Protein AF-A0A7G1H3N8-F1 (afdb_monomer_lite)

Structure (mmCIF, N/CA/C/O backbone):
data_AF-A0A7G1H3N8-F1
#
_entry.id   AF-A0A7G1H3N8-F1
#
loop_
_atom_site.group_PDB
_atom_site.id
_atom_site.type_symbol
_atom_site.label_atom_id
_atom_site.label_alt_id
_atom_site.label_comp_id
_atom_site.label_asym_id
_atom_site.label_entity_id
_atom_site.label_seq_id
_atom_site.pdbx_PDB_ins_code
_atom_site.Cartn_x
_atom_site.Cartn_y
_atom_site.Cartn_z
_atom_site.occupancy
_atom_site.B_iso_or_equiv
_atom_site.auth_seq_id
_atom_site.auth_comp_id
_atom_site.auth_asym_id
_atom_site.auth_atom_id
_atom_site.pdbx_PDB_model_num
ATOM 1 N N . MET A 1 1 ? -15.561 3.146 7.393 1.00 71.94 1 MET A N 1
ATOM 2 C CA . MET A 1 1 ? -14.997 3.801 6.196 1.00 71.94 1 MET A CA 1
ATOM 3 C C . MET A 1 1 ? -15.307 2.923 5.003 1.00 71.94 1 MET A C 1
ATOM 5 O O . MET A 1 1 ? -15.357 1.709 5.182 1.00 71.94 1 MET A O 1
ATOM 9 N N . GLU A 1 2 ? -15.578 3.486 3.831 1.00 89.31 2 GLU A N 1
ATOM 10 C CA . GLU A 1 2 ? -15.893 2.650 2.669 1.00 89.31 2 GLU A CA 1
ATOM 11 C C . GLU A 1 2 ? -14.617 1.996 2.120 1.00 89.31 2 GLU A C 1
ATOM 13 O O . GLU A 1 2 ? -13.567 2.634 2.031 1.00 89.31 2 GLU A O 1
ATOM 18 N N . LYS A 1 3 ? -14.680 0.709 1.743 1.00 92.00 3 LYS A N 1
ATOM 19 C CA . LYS A 1 3 ? -13.504 -0.041 1.250 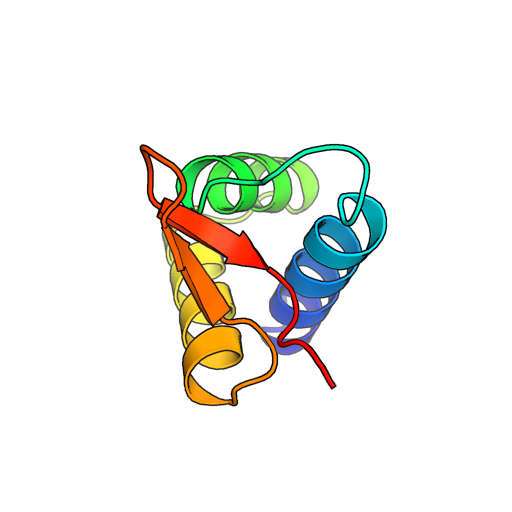1.00 92.00 3 LYS A CA 1
ATOM 20 C C . LYS A 1 3 ? -12.866 0.633 0.027 1.00 92.00 3 LYS A C 1
ATOM 22 O O . LYS A 1 3 ? -11.645 0.632 -0.108 1.00 92.00 3 LYS A O 1
ATOM 27 N N . GLU A 1 4 ? -13.672 1.265 -0.821 1.00 96.19 4 GLU A N 1
ATOM 28 C CA . GLU A 1 4 ? -13.199 2.025 -1.984 1.00 96.19 4 GLU A CA 1
ATOM 29 C C . GLU A 1 4 ? -12.380 3.270 -1.598 1.00 96.19 4 GLU A C 1
ATOM 31 O O . GLU A 1 4 ? -11.402 3.597 -2.274 1.00 96.19 4 GLU A O 1
ATOM 36 N N . GLU A 1 5 ? -12.679 3.924 -0.471 1.00 96.56 5 GLU A N 1
ATOM 37 C CA . GLU A 1 5 ? -11.857 5.029 0.044 1.00 96.56 5 GLU A CA 1
ATOM 38 C C . GLU A 1 5 ? -10.480 4.529 0.499 1.00 96.56 5 GLU A C 1
ATOM 40 O O . GLU A 1 5 ? -9.461 5.168 0.216 1.00 96.56 5 GLU A O 1
ATOM 45 N N . VAL A 1 6 ? -10.430 3.348 1.134 1.00 98.25 6 VAL A N 1
ATOM 46 C CA . VAL A 1 6 ? -9.171 2.683 1.514 1.00 98.25 6 VAL A CA 1
ATOM 47 C C . VAL A 1 6 ? -8.347 2.375 0.262 1.00 98.25 6 VAL A C 1
ATOM 49 O O . VAL A 1 6 ? -7.170 2.733 0.196 1.00 98.25 6 VAL A O 1
ATOM 52 N N . LYS A 1 7 ? -8.964 1.757 -0.757 1.00 98.69 7 LYS A N 1
ATOM 53 C CA . LYS A 1 7 ? -8.311 1.432 -2.035 1.00 98.69 7 LYS A CA 1
ATOM 54 C C . LYS A 1 7 ? -7.742 2.677 -2.706 1.00 98.69 7 LYS A C 1
ATOM 56 O O . LYS A 1 7 ? -6.577 2.687 -3.102 1.00 98.69 7 LYS A O 1
ATOM 61 N N . LYS A 1 8 ? -8.532 3.751 -2.783 1.00 98.44 8 LYS A N 1
ATOM 62 C CA . LYS A 1 8 ? -8.088 5.032 -3.340 1.00 98.44 8 LYS A CA 1
ATOM 63 C C . LYS A 1 8 ? -6.866 5.567 -2.596 1.00 98.44 8 LYS A C 1
ATOM 65 O O . LYS A 1 8 ? -5.890 5.955 -3.233 1.00 98.44 8 LYS A O 1
ATOM 70 N N . LYS A 1 9 ? -6.874 5.538 -1.260 1.00 98.50 9 LYS A N 1
ATOM 71 C CA . LYS A 1 9 ? -5.741 6.003 -0.446 1.00 98.50 9 LYS A CA 1
ATOM 72 C C . LYS A 1 9 ? -4.489 5.148 -0.612 1.00 98.50 9 LYS A C 1
ATOM 74 O O . LYS A 1 9 ? -3.394 5.702 -0.705 1.00 98.50 9 LYS A O 1
ATOM 79 N N . ILE A 1 10 ? -4.640 3.827 -0.706 1.00 98.75 10 ILE A N 1
ATOM 80 C CA . ILE A 1 10 ? -3.534 2.915 -1.022 1.00 98.75 10 ILE A CA 1
ATOM 81 C C . ILE A 1 10 ? -2.932 3.268 -2.387 1.00 98.75 10 ILE A C 1
ATOM 83 O O . ILE A 1 10 ? -1.719 3.450 -2.486 1.00 98.75 10 ILE A O 1
ATOM 87 N N . TYR A 1 11 ? -3.765 3.400 -3.421 1.00 98.62 11 TYR A N 1
ATOM 88 C CA . TYR A 1 11 ? -3.300 3.710 -4.772 1.00 98.62 11 TYR A CA 1
ATOM 89 C C . TYR A 1 11 ? -2.582 5.066 -4.827 1.00 98.62 11 TYR A C 1
ATOM 91 O O . TYR A 1 11 ? -1.459 5.137 -5.319 1.00 98.62 11 TYR A O 1
ATOM 99 N N . GLU A 1 12 ? -3.163 6.121 -4.239 1.00 98.62 12 GLU A N 1
ATOM 100 C CA . GLU A 1 12 ? -2.541 7.453 -4.145 1.00 98.62 12 GLU A CA 1
ATOM 101 C C . GLU A 1 12 ? -1.162 7.406 -3.463 1.00 98.62 12 GLU A C 1
ATOM 103 O O . GLU A 1 12 ? -0.235 8.111 -3.87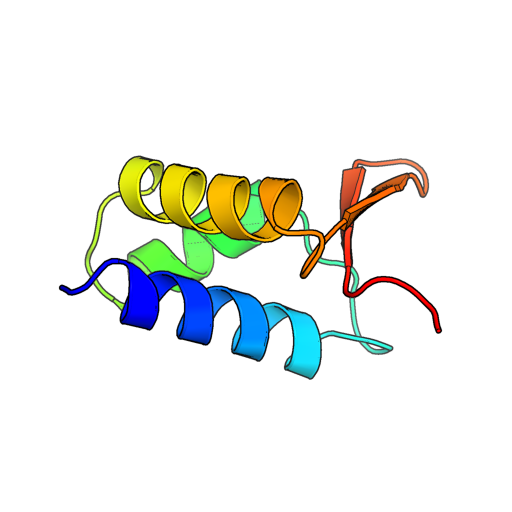0 1.00 98.62 12 GLU A O 1
ATOM 108 N N . LEU A 1 13 ? -1.004 6.594 -2.410 1.00 98.56 13 LEU A N 1
ATOM 109 C CA . LEU A 1 13 ? 0.271 6.433 -1.709 1.00 98.56 13 LEU A CA 1
ATOM 110 C C . LEU A 1 13 ? 1.328 5.754 -2.594 1.00 98.56 13 LEU A C 1
ATOM 112 O O . LEU A 1 13 ? 2.484 6.197 -2.616 1.00 98.56 13 LEU A O 1
ATOM 116 N N . VAL A 1 14 ? 0.945 4.689 -3.308 1.00 98.31 14 VAL A N 1
ATOM 117 C CA . VAL A 1 14 ? 1.845 3.982 -4.229 1.00 98.31 14 VAL A CA 1
ATOM 118 C C . VAL A 1 14 ? 2.234 4.900 -5.383 1.00 98.31 14 VAL A C 1
ATOM 120 O O . VAL A 1 14 ? 3.425 5.095 -5.614 1.00 98.31 14 VAL A O 1
ATOM 123 N N . GLU A 1 15 ? 1.263 5.554 -6.023 1.00 98.19 15 GLU A N 1
ATOM 124 C CA . GLU A 1 15 ? 1.477 6.496 -7.125 1.00 98.19 15 GLU A 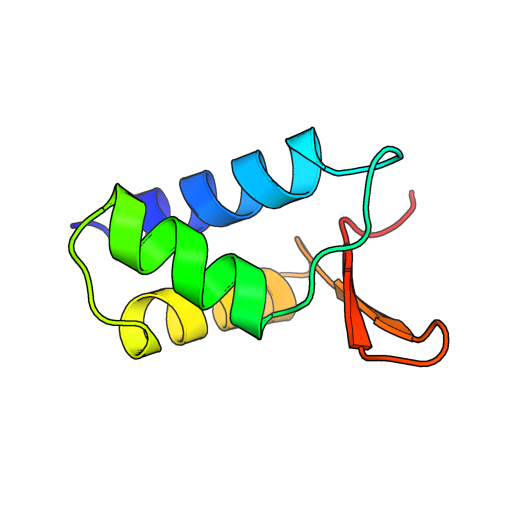CA 1
ATOM 125 C C . GLU A 1 15 ? 2.456 7.615 -6.747 1.00 98.19 15 GLU A C 1
ATOM 127 O O . GLU A 1 15 ? 3.447 7.841 -7.441 1.00 98.19 15 GLU A O 1
ATOM 132 N N . LYS A 1 16 ? 2.259 8.262 -5.590 1.00 97.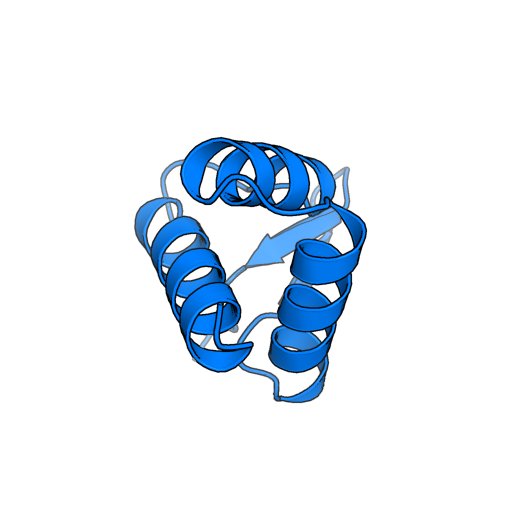94 16 LYS A N 1
ATOM 133 C CA . LYS A 1 16 ? 3.157 9.322 -5.092 1.00 97.94 16 LYS A CA 1
ATOM 134 C C . LYS A 1 16 ? 4.581 8.842 -4.804 1.00 97.94 16 LYS A C 1
ATOM 136 O O . LYS A 1 16 ? 5.499 9.670 -4.747 1.00 97.94 16 LYS A O 1
ATOM 141 N N . SER A 1 17 ? 4.755 7.541 -4.570 1.00 96.81 17 SER A N 1
ATOM 142 C CA . SER A 1 17 ? 6.040 6.916 -4.248 1.00 96.81 17 SER A CA 1
ATOM 143 C C . SER A 1 17 ? 6.781 6.397 -5.483 1.00 96.81 17 SER A C 1
ATOM 145 O O . SER A 1 17 ? 8.005 6.241 -5.416 1.00 96.81 17 SER A O 1
ATOM 147 N N . MET A 1 18 ? 6.083 6.193 -6.609 1.00 95.38 18 MET A N 1
ATOM 148 C CA . MET A 1 18 ? 6.681 5.745 -7.871 1.00 95.38 18 MET A CA 1
ATOM 149 C C . MET A 1 18 ? 7.865 6.637 -8.270 1.00 95.38 18 MET A C 1
ATOM 151 O O . MET A 1 18 ? 7.800 7.865 -8.207 1.00 95.38 18 MET A O 1
ATOM 155 N N . GLY A 1 19 ? 8.986 6.010 -8.635 1.00 93.06 19 GLY A N 1
ATOM 156 C CA . GLY A 1 19 ? 10.228 6.699 -9.013 1.00 93.06 19 GLY A CA 1
ATOM 157 C C . GLY A 1 19 ? 11.014 7.343 -7.861 1.00 93.06 19 GLY A C 1
ATOM 158 O O . GLY A 1 19 ? 12.122 7.817 -8.089 1.00 93.06 19 GLY A O 1
ATOM 159 N N . LYS A 1 20 ? 10.488 7.347 -6.627 1.00 95.19 20 LYS A N 1
ATOM 160 C CA . LYS A 1 20 ? 11.161 7.920 -5.444 1.00 95.19 20 LYS A CA 1
ATOM 161 C C . LYS A 1 20 ? 11.595 6.852 -4.449 1.00 95.19 20 LYS A C 1
ATOM 163 O O . LYS A 1 20 ? 12.723 6.873 -3.968 1.00 95.19 20 LYS A O 1
ATOM 168 N N . LYS A 1 21 ? 10.689 5.930 -4.115 1.00 94.62 21 LYS A N 1
ATOM 169 C CA . LYS A 1 21 ? 10.945 4.808 -3.205 1.00 94.62 21 LYS A CA 1
ATOM 170 C C . LYS A 1 21 ? 10.022 3.641 -3.527 1.00 94.62 21 LYS A C 1
ATOM 172 O O . LYS A 1 21 ? 8.850 3.841 -3.833 1.00 94.62 21 LYS A O 1
ATOM 177 N N . LYS A 1 22 ? 10.528 2.417 -3.388 1.00 94.81 22 LYS A N 1
ATOM 178 C CA . LYS A 1 22 ? 9.694 1.215 -3.461 1.00 94.81 22 LYS A CA 1
ATOM 179 C C . LYS A 1 22 ? 9.035 0.970 -2.104 1.00 94.81 22 LYS A C 1
ATOM 181 O O . LYS A 1 22 ? 9.702 1.051 -1.073 1.00 94.81 22 LYS A O 1
ATOM 186 N N . LEU A 1 23 ? 7.735 0.689 -2.097 1.00 98.06 23 LEU A N 1
ATOM 187 C CA . LEU A 1 23 ? 6.970 0.436 -0.875 1.00 98.06 23 LEU A CA 1
ATOM 188 C C . LEU A 1 23 ? 6.754 -1.060 -0.672 1.00 98.06 23 LEU A C 1
ATOM 190 O O . LEU A 1 23 ? 6.317 -1.751 -1.591 1.00 98.06 23 LEU A O 1
ATOM 194 N N . LYS A 1 24 ? 7.012 -1.568 0.537 1.00 98.38 24 LYS A N 1
ATOM 195 C CA . LYS A 1 24 ? 6.576 -2.919 0.909 1.00 98.38 24 LYS A CA 1
ATOM 196 C C . LYS A 1 24 ? 5.099 -2.894 1.290 1.00 98.38 24 LYS A C 1
ATOM 198 O O . LYS A 1 24 ? 4.592 -1.897 1.804 1.00 98.38 24 LYS A O 1
ATOM 203 N N . SER A 1 25 ? 4.425 -4.033 1.140 1.00 98.44 25 SER A N 1
ATOM 204 C CA . SER A 1 25 ? 3.028 -4.189 1.576 1.00 98.44 25 SER A CA 1
ATOM 205 C C . SER A 1 25 ? 2.833 -3.828 3.056 1.00 98.44 25 SER A C 1
ATOM 207 O O . SER A 1 25 ? 1.869 -3.152 3.404 1.00 98.44 25 SER A O 1
ATOM 209 N N . SER A 1 26 ? 3.785 -4.191 3.921 1.00 98.25 26 SER A N 1
ATOM 210 C CA . SER A 1 26 ? 3.750 -3.870 5.353 1.00 98.25 26 SER A CA 1
ATOM 211 C C . SER A 1 26 ? 3.834 -2.371 5.653 1.00 98.25 26 SER A C 1
ATOM 213 O O . SER A 1 26 ? 3.259 -1.914 6.643 1.00 98.25 26 SER A O 1
ATOM 215 N N . ASP A 1 27 ? 4.547 -1.611 4.817 1.00 98.44 27 ASP A N 1
ATOM 216 C CA . ASP A 1 27 ? 4.691 -0.161 4.975 1.00 98.44 27 ASP A CA 1
ATOM 217 C C . ASP A 1 27 ? 3.391 0.537 4.579 1.00 98.44 27 ASP A C 1
ATOM 219 O O . ASP A 1 27 ? 2.898 1.374 5.328 1.00 98.44 27 ASP A O 1
ATOM 223 N N . ILE A 1 28 ? 2.777 0.109 3.469 1.00 98.75 28 ILE A N 1
ATOM 224 C CA . ILE A 1 28 ? 1.448 0.572 3.038 1.00 98.75 28 ILE A CA 1
ATOM 225 C C . ILE A 1 28 ? 0.416 0.296 4.135 1.00 98.75 28 ILE A C 1
ATOM 227 O O . ILE A 1 28 ? -0.280 1.212 4.567 1.00 98.75 28 ILE A O 1
ATOM 231 N N . GLN A 1 29 ? 0.371 -0.941 4.644 1.00 98.69 29 GLN A N 1
ATOM 232 C CA . GLN A 1 29 ? -0.513 -1.324 5.747 1.00 98.69 29 GLN A CA 1
ATOM 233 C C . GLN A 1 29 ? -0.307 -0.438 6.977 1.00 98.69 29 GLN A C 1
ATOM 235 O O . GLN A 1 29 ? -1.280 -0.009 7.584 1.00 98.69 29 GLN A O 1
ATOM 240 N N . LYS A 1 30 ? 0.947 -0.140 7.349 1.00 98.75 30 LYS A N 1
ATOM 241 C CA . LYS A 1 30 ? 1.260 0.744 8.483 1.00 98.75 30 LYS A CA 1
ATOM 242 C C . LYS A 1 30 ? 0.739 2.162 8.268 1.00 98.75 30 LYS A C 1
ATOM 244 O O . LYS A 1 30 ? 0.082 2.700 9.154 1.00 98.75 30 LYS A O 1
ATOM 249 N N . THR A 1 31 ? 1.085 2.760 7.131 1.00 98.56 31 THR A N 1
ATOM 250 C CA . THR A 1 31 ? 0.798 4.163 6.831 1.00 98.56 31 THR A CA 1
ATOM 251 C C . THR A 1 31 ? -0.701 4.389 6.739 1.00 98.56 31 THR A C 1
ATOM 253 O O . THR A 1 31 ? -1.231 5.179 7.503 1.00 98.56 31 THR A O 1
ATOM 256 N N . ILE A 1 32 ? -1.407 3.621 5.907 1.00 98.56 32 ILE A N 1
ATOM 257 C CA . ILE A 1 32 ? -2.846 3.819 5.693 1.00 98.56 32 ILE A CA 1
ATOM 258 C C . ILE A 1 32 ? -3.659 3.517 6.961 1.00 98.56 32 ILE A C 1
ATOM 260 O O . ILE A 1 32 ? -4.599 4.243 7.267 1.00 98.56 32 ILE A O 1
ATOM 264 N N . SER A 1 33 ? -3.274 2.493 7.735 1.00 98.50 33 SER A N 1
ATOM 265 C CA . SER A 1 33 ? -3.915 2.182 9.023 1.00 98.50 33 SER A CA 1
ATOM 266 C C . SER A 1 33 ? -3.780 3.341 10.014 1.00 98.50 33 SER A C 1
ATOM 268 O O . SER A 1 33 ? -4.747 3.690 10.683 1.00 98.50 33 SER A O 1
ATOM 270 N N . THR A 1 34 ? -2.603 3.972 10.063 1.00 98.50 34 THR A N 1
ATOM 271 C CA . THR A 1 34 ? -2.337 5.123 10.940 1.00 98.50 34 THR A CA 1
ATOM 272 C C . THR A 1 34 ? -3.086 6.367 10.462 1.00 98.50 34 THR A C 1
ATOM 274 O O . THR A 1 34 ? -3.719 7.040 11.269 1.00 98.50 34 THR A O 1
ATOM 277 N N . ASP A 1 35 ? -3.046 6.648 9.158 1.00 97.50 35 ASP A N 1
ATOM 278 C CA . ASP A 1 35 ? -3.646 7.840 8.553 1.00 97.50 35 ASP A CA 1
ATOM 279 C C . ASP A 1 35 ? -5.178 7.845 8.664 1.00 97.50 35 ASP A C 1
ATOM 281 O O . ASP A 1 35 ? -5.783 8.906 8.794 1.00 97.50 35 ASP A O 1
ATOM 285 N N . LEU A 1 36 ? -5.807 6.667 8.599 1.00 96.81 36 LEU A N 1
ATOM 286 C CA . LEU A 1 36 ? -7.266 6.526 8.564 1.00 96.81 36 LEU A CA 1
ATOM 287 C C . LEU A 1 36 ? -7.867 5.969 9.864 1.00 96.81 36 LEU A C 1
ATOM 289 O O . LEU A 1 36 ? -9.086 5.890 9.982 1.00 96.81 36 LEU A O 1
ATOM 293 N N . GLY A 1 37 ? -7.037 5.582 10.838 1.00 97.38 37 GLY A N 1
ATOM 294 C CA . GLY A 1 37 ? -7.497 5.038 12.119 1.00 97.38 37 GLY A CA 1
ATOM 295 C C . GLY A 1 37 ? -8.202 3.680 12.008 1.00 97.38 37 GLY A C 1
ATOM 296 O O . GLY A 1 37 ? -9.100 3.397 12.798 1.00 97.38 37 GLY A O 1
ATOM 297 N N . ILE A 1 38 ? -7.815 2.851 11.033 1.00 97.69 38 ILE A N 1
ATOM 298 C CA . ILE A 1 38 ? -8.405 1.524 10.771 1.00 97.69 38 ILE A CA 1
ATOM 299 C C . ILE A 1 38 ? -7.417 0.392 11.048 1.00 97.69 38 ILE A C 1
ATOM 301 O O . ILE A 1 38 ? -6.213 0.623 11.182 1.00 97.69 38 ILE A O 1
ATOM 305 N N . SER A 1 39 ? -7.897 -0.851 11.107 1.00 98.19 39 SER A N 1
ATOM 306 C CA . SER A 1 39 ? -7.023 -2.011 11.301 1.00 98.19 39 SER A CA 1
ATOM 307 C C . SER A 1 39 ? -6.109 -2.263 10.091 1.00 98.19 39 SER A C 1
ATOM 309 O O . SER A 1 39 ? -6.423 -1.934 8.946 1.00 98.19 39 SER A O 1
ATOM 311 N N . ARG A 1 40 ? -4.949 -2.886 10.327 1.00 98.31 40 ARG A N 1
ATOM 312 C CA . ARG A 1 40 ? -4.049 -3.305 9.238 1.00 98.31 40 ARG A CA 1
ATOM 313 C C . ARG A 1 40 ? -4.657 -4.386 8.348 1.00 98.31 40 ARG A C 1
ATOM 315 O O . ARG A 1 40 ? -4.306 -4.436 7.171 1.00 98.31 40 ARG A O 1
ATOM 322 N N . ASP A 1 41 ? -5.543 -5.215 8.894 1.00 98.06 41 ASP A N 1
ATOM 323 C CA . ASP A 1 41 ? -6.226 -6.262 8.136 1.00 98.06 41 ASP A CA 1
ATOM 324 C C . ASP A 1 41 ? -7.207 -5.657 7.124 1.00 98.06 41 ASP A C 1
ATOM 326 O O . ASP A 1 41 ? -7.174 -6.038 5.958 1.00 98.06 41 ASP A O 1
ATOM 330 N N . GLU A 1 42 ? -7.950 -4.606 7.493 1.00 98.19 42 GLU A N 1
ATOM 331 C CA . GLU A 1 42 ? -8.785 -3.855 6.540 1.00 98.19 42 GLU A CA 1
ATOM 332 C C . GLU A 1 42 ? -7.962 -3.255 5.388 1.00 98.19 42 GLU A C 1
ATOM 334 O O . GLU A 1 42 ? -8.357 -3.329 4.221 1.00 98.19 42 GLU A O 1
ATOM 339 N N . VAL A 1 43 ? -6.781 -2.695 5.686 1.00 98.69 43 VAL A N 1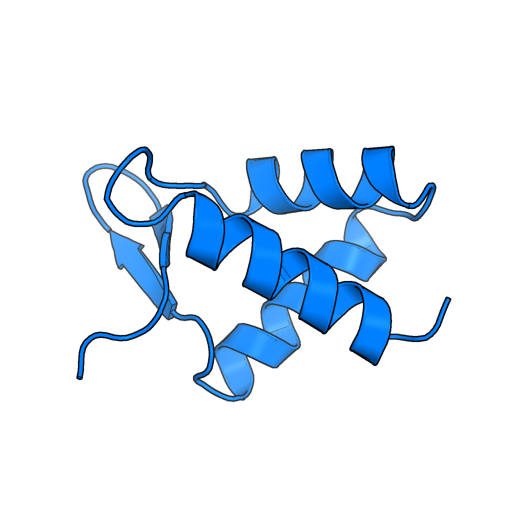
ATOM 340 C CA . VAL A 1 43 ? -5.871 -2.180 4.646 1.00 98.69 43 VAL A CA 1
ATOM 341 C C . VAL A 1 43 ? -5.336 -3.310 3.773 1.00 98.69 43 VAL A C 1
ATOM 343 O O . VAL A 1 43 ? -5.214 -3.150 2.560 1.00 98.69 43 VAL A O 1
ATOM 346 N N . LYS A 1 44 ? -4.990 -4.451 4.374 1.00 98.50 44 LYS A N 1
ATOM 347 C CA . LYS A 1 44 ? -4.475 -5.620 3.661 1.00 98.50 44 LYS A CA 1
ATOM 348 C C . LYS A 1 44 ? -5.519 -6.183 2.699 1.00 98.50 44 LYS A C 1
ATOM 350 O O . LYS A 1 44 ? -5.161 -6.490 1.565 1.00 98.50 44 LYS A O 1
ATOM 355 N N . ASP A 1 45 ? -6.778 -6.260 3.114 1.00 98.44 45 ASP A N 1
ATOM 356 C CA . ASP A 1 45 ? -7.874 -6.732 2.269 1.00 98.44 45 ASP A CA 1
ATOM 357 C C . ASP A 1 45 ? -8.148 -5.766 1.112 1.00 98.44 45 ASP A C 1
ATOM 359 O O . ASP A 1 45 ? -8.310 -6.195 -0.026 1.00 98.44 45 ASP A O 1
ATOM 363 N N . ALA A 1 46 ? -8.132 -4.453 1.361 1.00 98.62 46 ALA A N 1
ATOM 364 C CA . ALA A 1 46 ? -8.248 -3.455 0.295 1.00 98.62 46 ALA A CA 1
ATOM 365 C C . ALA A 1 46 ? -7.047 -3.472 -0.668 1.00 98.62 46 ALA A C 1
ATOM 367 O O . ALA A 1 46 ? -7.219 -3.322 -1.877 1.00 98.62 46 ALA A O 1
ATOM 368 N N . LEU A 1 47 ? -5.828 -3.679 -0.159 1.00 98.75 47 LEU A N 1
ATOM 369 C CA . LEU A 1 47 ? -4.637 -3.833 -0.992 1.00 98.75 47 LEU A CA 1
ATOM 370 C C . LEU A 1 47 ? -4.734 -5.092 -1.856 1.00 98.75 47 LEU A C 1
ATOM 372 O O . LEU A 1 47 ? -4.391 -5.033 -3.031 1.00 98.75 47 LEU A O 1
ATOM 376 N N . LYS A 1 48 ? -5.199 -6.211 -1.290 1.00 98.56 48 LYS A N 1
ATOM 377 C CA . LYS A 1 48 ? -5.376 -7.462 -2.029 1.00 98.56 48 LYS A CA 1
ATOM 378 C C . LYS A 1 48 ? -6.349 -7.281 -3.190 1.00 98.56 48 LYS A C 1
ATOM 380 O O . LYS A 1 48 ? -6.000 -7.651 -4.302 1.00 98.56 48 LYS A O 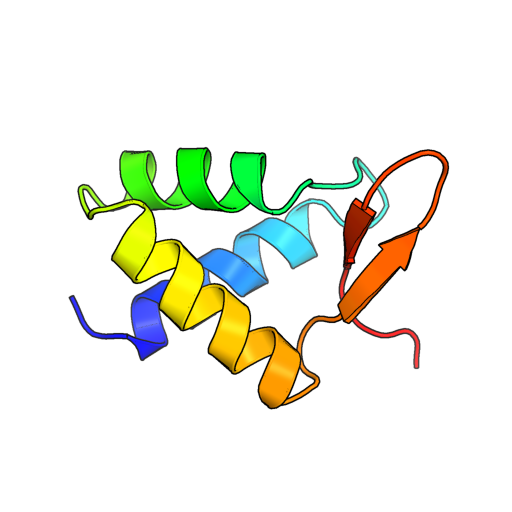1
ATOM 385 N N . ASP A 1 49 ? -7.489 -6.635 -2.960 1.00 98.56 49 ASP A N 1
ATOM 386 C CA . ASP A 1 49 ? -8.432 -6.315 -4.034 1.00 98.56 49 ASP A CA 1
ATOM 387 C C . ASP A 1 49 ? -7.762 -5.527 -5.174 1.00 98.56 49 ASP A C 1
ATOM 389 O O . ASP A 1 49 ? -7.971 -5.843 -6.336 1.00 98.56 49 ASP A O 1
ATOM 393 N N . LEU A 1 50 ? -6.917 -4.529 -4.875 1.00 98.75 50 LEU A N 1
ATOM 394 C CA . LEU A 1 50 ? -6.204 -3.773 -5.918 1.00 98.75 50 LEU A CA 1
ATOM 395 C C . LEU A 1 50 ? -5.215 -4.633 -6.717 1.00 98.75 50 LEU A C 1
ATOM 397 O O . LEU A 1 50 ? -4.995 -4.358 -7.897 1.00 98.75 50 LEU A O 1
ATOM 401 N N . ILE A 1 51 ? -4.599 -5.629 -6.075 1.00 98.56 51 ILE A N 1
ATOM 402 C CA . ILE A 1 51 ? -3.727 -6.603 -6.743 1.00 98.56 51 ILE A CA 1
ATOM 403 C C . ILE A 1 51 ? -4.562 -7.529 -7.634 1.00 98.56 51 ILE A C 1
ATOM 405 O O . ILE A 1 51 ? -4.222 -7.722 -8.798 1.00 98.56 51 ILE A O 1
ATOM 409 N N . ASP A 1 52 ? -5.670 -8.057 -7.111 1.00 98.38 52 ASP A N 1
ATOM 410 C CA . ASP A 1 52 ? -6.573 -8.966 -7.826 1.00 98.38 52 ASP A CA 1
ATOM 411 C C . ASP A 1 52 ? -7.257 -8.260 -9.019 1.00 98.38 52 ASP A C 1
ATOM 413 O O . ASP A 1 52 ? -7.442 -8.854 -10.079 1.00 98.38 52 ASP A O 1
ATOM 417 N N . GLU A 1 53 ? -7.561 -6.963 -8.887 1.00 97.94 53 GLU A N 1
ATOM 418 C CA . GLU A 1 53 ? -8.045 -6.082 -9.962 1.00 97.94 53 GLU A CA 1
ATOM 419 C C . GLU A 1 53 ? -6.952 -5.715 -10.988 1.00 97.94 53 GLU A C 1
ATOM 421 O O . GLU A 1 53 ? -7.244 -5.075 -11.999 1.00 97.94 53 GLU A O 1
ATOM 426 N N . GLY A 1 54 ? -5.686 -6.055 -10.726 1.00 97.94 54 GLY A N 1
ATOM 427 C CA . GLY A 1 54 ? -4.546 -5.710 -11.577 1.00 97.94 54 GLY A CA 1
ATOM 428 C C . GLY A 1 54 ? -4.168 -4.225 -11.566 1.00 97.94 54 GLY A C 1
ATOM 429 O O . GLY A 1 54 ? -3.361 -3.796 -12.387 1.00 97.94 54 GLY A O 1
ATOM 430 N N . LYS A 1 55 ? -4.722 -3.420 -10.651 1.00 98.38 55 LYS A N 1
ATOM 431 C CA . LYS A 1 55 ? -4.372 -1.994 -10.495 1.00 98.38 55 LYS A CA 1
ATOM 432 C C . LYS A 1 55 ? -3.009 -1.797 -9.846 1.00 98.38 55 LYS A C 1
ATOM 434 O O . LYS A 1 55 ? -2.351 -0.788 -10.083 1.00 98.38 55 LYS A O 1
ATOM 439 N N . LEU A 1 56 ? -2.610 -2.743 -9.005 1.00 98.62 56 LEU A N 1
ATOM 440 C CA . LEU A 1 56 ? -1.297 -2.818 -8.385 1.00 98.62 56 LEU A CA 1
ATOM 441 C C . LEU A 1 56 ? -0.712 -4.207 -8.644 1.00 98.62 56 LEU A C 1
ATOM 443 O O . LEU A 1 56 ? -1.442 -5.167 -8.864 1.00 98.62 56 LEU A O 1
ATOM 447 N N . ILE A 1 57 ? 0.609 -4.327 -8.581 1.00 98.38 57 ILE A N 1
ATOM 448 C CA . ILE A 1 57 ? 1.312 -5.607 -8.698 1.00 98.38 57 ILE A CA 1
ATOM 449 C C . ILE A 1 57 ? 2.385 -5.744 -7.630 1.00 98.38 57 ILE A C 1
ATOM 451 O O . ILE A 1 57 ? 2.917 -4.754 -7.120 1.00 98.38 57 ILE A O 1
ATOM 455 N N . TYR A 1 58 ? 2.737 -6.993 -7.334 1.00 97.94 58 TYR A N 1
ATOM 456 C CA . TYR A 1 58 ? 3.958 -7.297 -6.607 1.00 97.94 58 TYR A CA 1
ATOM 457 C C . TYR A 1 58 ? 5.147 -7.374 -7.562 1.00 97.94 58 TYR A C 1
ATOM 459 O O . TYR A 1 58 ? 5.097 -8.074 -8.571 1.00 97.94 58 TYR A O 1
ATOM 467 N N . THR A 1 59 ? 6.240 -6.705 -7.206 1.00 96.69 59 THR A N 1
ATOM 468 C CA . THR A 1 59 ? 7.529 -6.814 -7.898 1.00 96.69 59 THR A CA 1
ATOM 469 C C . THR A 1 59 ? 8.620 -7.262 -6.932 1.00 96.69 59 THR A C 1
ATOM 471 O O . THR A 1 59 ? 8.514 -7.068 -5.717 1.00 96.69 59 THR A O 1
ATOM 474 N N . TYR A 1 60 ? 9.674 -7.893 -7.460 1.00 95.62 60 TYR A N 1
ATOM 475 C CA . TYR A 1 60 ? 10.779 -8.413 -6.658 1.00 95.62 60 TYR A CA 1
ATOM 476 C C . TYR A 1 60 ? 12.107 -7.751 -7.033 1.00 95.62 60 TYR A C 1
ATOM 478 O O . TYR A 1 60 ? 12.579 -7.879 -8.158 1.00 95.62 60 TYR A O 1
ATOM 486 N N . PHE A 1 61 ? 12.725 -7.077 -6.061 1.00 90.88 61 PHE A N 1
ATOM 487 C CA . PHE A 1 61 ? 14.024 -6.405 -6.204 1.00 90.88 61 PHE A CA 1
ATOM 488 C C . PHE A 1 61 ? 14.872 -6.613 -4.937 1.00 90.88 61 PHE A C 1
ATOM 490 O O . PHE A 1 61 ? 15.147 -5.669 -4.200 1.00 90.88 61 PHE A O 1
ATOM 497 N N . GLY A 1 62 ? 15.202 -7.870 -4.612 1.00 93.44 62 GLY A N 1
ATOM 498 C CA . GLY A 1 62 ? 15.824 -8.226 -3.320 1.00 93.44 62 GLY A CA 1
ATOM 499 C C . GLY A 1 62 ? 14.849 -8.162 -2.132 1.00 93.44 62 GLY A C 1
ATOM 500 O O . GLY A 1 62 ? 15.248 -8.178 -0.970 1.00 93.44 62 GLY A O 1
ATOM 501 N N . GLY A 1 63 ? 13.555 -8.077 -2.436 1.00 94.31 63 GLY A N 1
ATOM 502 C CA . GLY A 1 63 ? 12.425 -7.984 -1.521 1.00 94.31 63 GLY A CA 1
ATOM 503 C C . GLY A 1 63 ? 11.143 -7.741 -2.318 1.00 94.31 63 GLY A C 1
ATOM 504 O O . GLY A 1 63 ? 11.216 -7.333 -3.479 1.00 94.31 63 GLY A O 1
ATOM 505 N N . SER A 1 64 ? 9.985 -8.004 -1.709 1.00 96.81 64 SER A N 1
ATOM 506 C CA . SER A 1 64 ? 8.681 -7.812 -2.354 1.00 96.81 64 SER A CA 1
ATOM 507 C C . SER A 1 64 ? 8.164 -6.391 -2.150 1.00 96.81 64 SER A C 1
ATOM 509 O O . SER A 1 64 ? 8.012 -5.932 -1.012 1.00 96.81 64 SER A O 1
ATOM 511 N N . PHE A 1 65 ? 7.853 -5.720 -3.252 1.00 98.12 65 PHE A N 1
ATOM 512 C CA . PHE A 1 65 ? 7.336 -4.357 -3.285 1.00 98.12 65 PHE A CA 1
ATOM 513 C C . PHE A 1 65 ? 6.001 -4.304 -4.017 1.00 98.12 65 PHE A C 1
ATOM 515 O O . PHE A 1 65 ? 5.674 -5.212 -4.772 1.00 98.12 65 PHE A O 1
ATOM 522 N N . VAL A 1 66 ? 5.231 -3.252 -3.763 1.00 98.38 66 VAL A N 1
ATOM 523 C CA . VAL A 1 66 ? 3.974 -2.961 -4.453 1.00 98.38 66 VAL A CA 1
ATOM 524 C C . VAL A 1 66 ? 4.209 -1.794 -5.402 1.00 98.38 66 VAL A C 1
ATOM 526 O O . VAL A 1 66 ? 4.690 -0.743 -4.973 1.00 98.38 66 VAL A O 1
ATOM 529 N N . GLU A 1 67 ? 3.872 -1.980 -6.675 1.00 97.75 67 GLU A N 1
ATOM 530 C CA . GLU A 1 67 ? 4.035 -0.978 -7.732 1.00 97.75 67 GLU A CA 1
ATOM 531 C C . GLU A 1 67 ? 2.788 -0.909 -8.621 1.00 97.75 67 GLU A C 1
ATOM 533 O O . GLU A 1 67 ? 1.953 -1.814 -8.617 1.00 97.75 67 GLU A O 1
ATOM 538 N N . ILE A 1 68 ? 2.662 0.178 -9.381 1.00 98.00 68 ILE A N 1
ATOM 539 C CA . ILE A 1 68 ? 1.679 0.276 -10.465 1.00 98.00 68 ILE A CA 1
ATOM 540 C C . ILE A 1 68 ? 2.219 -0.534 -11.657 1.00 98.00 68 ILE A C 1
ATOM 542 O O . ILE A 1 68 ? 3.407 -0.384 -11.972 1.00 98.00 68 ILE A O 1
ATOM 546 N N . PRO A 1 69 ? 1.401 -1.384 -12.310 1.00 96.94 69 PRO A N 1
ATOM 547 C CA . PRO A 1 69 ? 1.837 -2.142 -13.474 1.00 96.94 69 PRO A CA 1
ATOM 548 C C . PRO A 1 69 ? 2.440 -1.231 -14.558 1.00 96.94 69 PRO A C 1
ATOM 550 O O . PRO A 1 69 ? 1.905 -0.145 -14.810 1.00 96.94 69 PRO A O 1
ATOM 553 N N . PRO A 1 70 ? 3.542 -1.643 -15.211 1.00 90.38 70 PRO A N 1
ATOM 554 C CA . PRO A 1 70 ? 4.045 -0.936 -16.384 1.00 90.38 70 PRO A CA 1
ATOM 555 C C . PRO A 1 70 ? 3.003 -0.969 -17.513 1.00 90.38 70 PRO A C 1
ATOM 557 O O . PRO A 1 70 ? 2.199 -1.898 -17.591 1.00 90.38 70 PRO A O 1
ATOM 560 N N . LYS A 1 71 ? 3.019 0.059 -18.368 1.00 80.62 71 LYS A N 1
ATOM 561 C CA . LYS A 1 71 ? 2.208 0.095 -19.594 1.00 80.62 71 LYS A CA 1
ATOM 562 C C . LYS A 1 71 ? 2.712 -0.898 -20.632 1.00 80.62 71 LYS A C 1
ATOM 564 O O . LYS A 1 71 ? 3.949 -1.077 -20.700 1.00 80.62 71 LYS A O 1
#

InterPro domains:
  IPR036388 Winged helix-like DNA-binding domain superfamily [G3DSA:1.10.10.10] (3-70)
  IPR036390 Winged helix DNA-binding domain superfamily [SSF46785] (8-57)

Secondary structure (DSSP, 8-state):
--HHHHHHHHHHHHHHHTTT-PBPHHHHHHHHHHHHT--HHHHHHHHHHHHHTTSSEEEESSSEEEEPPP-

Foldseek 3Di:
DDLVVLLVQLLVVQVVCPPPDFADLVRSLVPSCVVPVHHSVSSSVSVVVCCVVLQWHWDDDVDTTIHGDDD

pLDDT: mean 96.7, std 4.12, range [71.94, 98.75]

Organism: NCBI:txid2715679

Sequence (71 aa):
MEKEEVKKKIYELVEKSMGKKKLKSSDIQKTISTDLGISRDEVKDALKDLIDEGKLIYTYFGGSFVEIPPK

Radius of gyration: 11.24 Å; chains: 1; bounding box: 32×18×32 Å